Protein AF-A0A662S154-F1 (afdb_monomer_lite)

pLDDT: mean 76.68, std 19.89, range [35.81, 96.12]

Structure (mmCIF, N/CA/C/O backbone):
data_AF-A0A662S154-F1
#
_entry.id   AF-A0A662S154-F1
#
loop_
_atom_site.group_PDB
_atom_site.id
_atom_site.type_symbol
_atom_site.label_atom_id
_atom_site.label_alt_id
_atom_site.label_comp_id
_atom_site.label_asym_id
_atom_site.label_entity_id
_atom_site.label_seq_id
_atom_site.pdbx_PDB_ins_code
_atom_site.Cartn_x
_atom_site.Cartn_y
_atom_site.Cartn_z
_atom_site.occupancy
_atom_site.B_iso_or_equiv
_atom_site.auth_seq_id
_atom_site.auth_comp_id
_atom_site.auth_asym_id
_atom_site.auth_atom_id
_atom_site.pdbx_PDB_model_num
ATOM 1 N N . MET A 1 1 ? -16.693 -1.109 13.935 1.00 60.47 1 MET A N 1
ATOM 2 C CA . MET A 1 1 ? -16.221 -1.408 12.561 1.00 60.47 1 MET A CA 1
ATOM 3 C C . MET A 1 1 ? -14.965 -0.599 12.287 1.00 60.47 1 MET A C 1
ATOM 5 O O . MET A 1 1 ? -15.021 0.620 12.394 1.00 60.47 1 MET A O 1
ATOM 9 N N . SER A 1 2 ? -13.841 -1.251 11.997 1.00 81.88 2 SER A N 1
ATOM 10 C CA . SER A 1 2 ? -12.517 -0.622 11.895 1.00 81.88 2 SER A CA 1
ATOM 11 C C . SER A 1 2 ? -12.153 -0.290 10.442 1.00 81.88 2 SER A C 1
ATOM 13 O O . SER A 1 2 ? -12.183 -1.156 9.568 1.00 81.88 2 SER A O 1
ATOM 15 N N . LEU A 1 3 ? -11.823 0.980 10.191 1.00 91.94 3 LEU A N 1
ATOM 16 C CA . LEU A 1 3 ? -11.189 1.448 8.956 1.00 91.94 3 L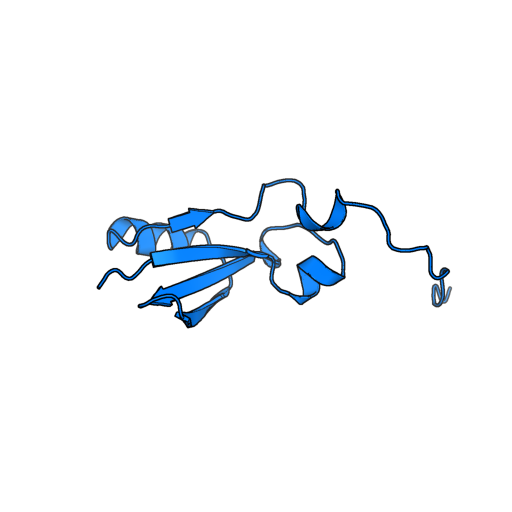EU A CA 1
ATOM 17 C C . LEU A 1 3 ? -9.686 1.175 9.051 1.00 91.94 3 LEU A C 1
ATOM 19 O O . LEU A 1 3 ? -9.077 1.521 10.061 1.00 91.94 3 LEU A O 1
ATOM 23 N N . TYR A 1 4 ? -9.089 0.610 8.007 1.00 95.12 4 TYR A N 1
ATOM 24 C CA . TYR A 1 4 ? -7.638 0.447 7.909 1.00 95.12 4 TYR A CA 1
ATOM 25 C C . TYR A 1 4 ? -7.154 0.699 6.482 1.00 95.12 4 TYR A C 1
ATOM 27 O O . TYR A 1 4 ? -7.938 0.674 5.531 1.00 95.12 4 TYR A O 1
ATOM 35 N N . ALA A 1 5 ? -5.865 0.978 6.335 1.00 94.62 5 ALA A N 1
ATOM 36 C CA . ALA A 1 5 ? -5.220 1.220 5.056 1.00 94.62 5 ALA A CA 1
ATOM 37 C C . ALA A 1 5 ? -4.289 0.057 4.695 1.00 94.62 5 ALA A C 1
ATOM 39 O O . ALA A 1 5 ? -3.565 -0.460 5.543 1.00 94.62 5 ALA A O 1
ATOM 40 N N . VAL A 1 6 ? -4.279 -0.336 3.426 1.00 93.00 6 VAL A N 1
ATOM 41 C CA . VAL A 1 6 ? -3.342 -1.315 2.872 1.00 93.00 6 VAL A CA 1
ATOM 42 C C . VAL A 1 6 ? -2.487 -0.627 1.822 1.00 93.00 6 VAL A C 1
ATOM 44 O O . VAL A 1 6 ? -3.022 -0.031 0.890 1.00 93.00 6 VAL A O 1
ATOM 47 N N . VAL A 1 7 ? -1.169 -0.711 1.960 1.00 92.38 7 VAL A N 1
ATOM 48 C CA . VAL A 1 7 ? -0.221 -0.229 0.952 1.00 92.38 7 VAL A CA 1
ATOM 49 C C . VAL A 1 7 ? 0.246 -1.413 0.119 1.00 92.38 7 VAL A C 1
ATOM 51 O O . VAL A 1 7 ? 0.889 -2.328 0.640 1.00 92.38 7 VAL A O 1
ATOM 54 N N . ASP A 1 8 ? -0.088 -1.407 -1.166 1.00 89.69 8 ASP A N 1
ATOM 55 C CA . ASP A 1 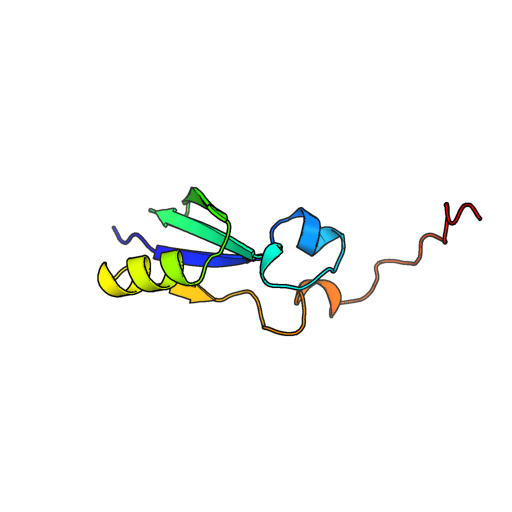8 ? 0.269 -2.473 -2.107 1.00 89.69 8 ASP A CA 1
ATOM 56 C C . ASP A 1 8 ? 0.561 -1.888 -3.497 1.00 89.69 8 ASP A C 1
ATOM 58 O O . ASP A 1 8 ? 0.227 -0.734 -3.786 1.00 89.69 8 ASP A O 1
ATOM 62 N N . TYR A 1 9 ? 1.194 -2.671 -4.365 1.00 86.62 9 TYR A N 1
ATOM 63 C CA . TYR A 1 9 ? 1.377 -2.303 -5.765 1.00 86.62 9 TYR A CA 1
ATOM 64 C C . TYR A 1 9 ? 0.031 -2.226 -6.486 1.00 86.62 9 TYR A C 1
ATOM 66 O O . TYR A 1 9 ? -0.884 -3.005 -6.220 1.00 86.62 9 TYR A O 1
ATOM 74 N N . ASN A 1 10 ? -0.088 -1.294 -7.431 1.00 85.25 10 ASN A N 1
ATOM 75 C CA . ASN A 1 10 ? -1.238 -1.261 -8.325 1.00 85.25 10 ASN A CA 1
ATOM 76 C C . ASN A 1 10 ? -1.285 -2.515 -9.222 1.00 85.25 10 ASN A C 1
ATOM 78 O O . ASN A 1 10 ? -0.255 -3.123 -9.518 1.00 85.25 10 ASN A O 1
ATOM 82 N N . ASP A 1 11 ? -2.475 -2.867 -9.711 1.00 81.56 11 ASP A N 1
ATOM 83 C CA . ASP A 1 11 ? -2.685 -4.087 -10.504 1.00 81.56 11 ASP A CA 1
ATOM 84 C C . ASP A 1 11 ? -1.838 -4.138 -11.781 1.00 81.56 11 ASP A C 1
ATOM 86 O O . ASP A 1 11 ? -1.405 -5.207 -12.210 1.00 81.56 11 ASP A O 1
ATOM 90 N N . LYS A 1 12 ? -1.567 -2.984 -12.401 1.00 79.62 12 LYS A N 1
ATOM 91 C CA . LYS A 1 12 ? -0.724 -2.907 -13.599 1.00 79.62 12 LYS A CA 1
ATOM 92 C C . LYS A 1 12 ? 0.734 -3.230 -13.267 1.00 79.62 12 LYS A C 1
ATOM 94 O O . LYS A 1 12 ? 1.368 -3.972 -14.007 1.00 79.62 12 LYS A O 1
ATOM 99 N N . ALA A 1 13 ? 1.247 -2.711 -12.158 1.00 76.44 13 ALA A N 1
ATOM 100 C CA . ALA A 1 13 ? 2.599 -2.957 -11.680 1.00 76.44 13 ALA A CA 1
ATOM 101 C C . ALA A 1 13 ? 2.797 -4.421 -11.280 1.00 76.44 13 ALA A C 1
ATOM 103 O O . ALA A 1 13 ? 3.811 -5.019 -11.633 1.00 76.44 13 ALA A O 1
ATOM 104 N N . LYS A 1 14 ? 1.780 -5.021 -10.652 1.00 75.81 14 LYS A N 1
ATOM 105 C CA . LYS A 1 14 ? 1.716 -6.462 -10.387 1.00 75.81 14 LYS A CA 1
ATOM 106 C C . LYS A 1 14 ? 1.798 -7.290 -11.670 1.00 75.81 14 LYS A C 1
ATOM 108 O O . LYS A 1 14 ? 2.647 -8.167 -11.775 1.00 75.81 14 LYS A O 1
ATOM 113 N N . ARG A 1 15 ? 0.987 -6.958 -12.683 1.00 72.38 15 ARG A N 1
ATOM 114 C CA . ARG A 1 15 ? 0.996 -7.639 -13.995 1.00 72.38 15 ARG A CA 1
ATOM 115 C C . ARG A 1 15 ? 2.321 -7.507 -14.739 1.00 72.38 15 ARG A C 1
ATOM 117 O O . ARG A 1 15 ? 2.755 -8.459 -15.373 1.00 72.38 15 ARG A O 1
ATOM 124 N N . LEU A 1 16 ? 2.920 -6.320 -14.703 1.00 74.62 16 LEU A N 1
ATOM 125 C CA . LEU A 1 16 ? 4.167 -6.020 -15.406 1.00 74.62 16 LEU A CA 1
ATOM 126 C C . LEU A 1 16 ? 5.412 -6.398 -14.600 1.00 74.62 16 LEU A C 1
ATOM 128 O O . LEU A 1 16 ? 6.519 -6.210 -15.092 1.00 74.62 16 LEU A O 1
ATOM 132 N N . CYS A 1 17 ? 5.248 -6.914 -13.381 1.00 73.81 17 CYS A N 1
ATOM 133 C CA . CYS A 1 17 ? 6.357 -7.237 -12.493 1.00 73.81 17 CYS A CA 1
ATOM 134 C C . CYS A 1 17 ? 7.311 -6.059 -12.234 1.00 73.81 17 CYS A C 1
ATOM 136 O O . CYS A 1 17 ? 8.516 -6.248 -12.082 1.00 73.81 17 CYS A O 1
ATOM 138 N N . VAL A 1 18 ? 6.776 -4.838 -12.154 1.00 69.06 18 VAL A N 1
ATOM 139 C CA . VAL A 1 18 ? 7.569 -3.624 -11.911 1.00 69.06 18 VAL A CA 1
ATOM 140 C C . VAL A 1 18 ? 7.375 -3.114 -10.484 1.00 69.06 18 VAL A C 1
ATOM 142 O O . VAL A 1 18 ? 6.253 -2.941 -10.011 1.00 69.06 18 VAL A O 1
ATOM 145 N N . GLY A 1 19 ? 8.490 -2.886 -9.785 1.00 70.19 19 GLY A N 1
ATOM 146 C CA . GLY A 1 19 ? 8.526 -2.303 -8.441 1.00 70.19 19 GLY A CA 1
ATOM 147 C C . GLY A 1 19 ? 8.582 -0.770 -8.450 1.00 70.19 19 GLY A C 1
ATOM 148 O O . GLY A 1 19 ? 8.442 -0.133 -9.490 1.00 70.19 19 GLY A O 1
ATOM 149 N N . GLY A 1 20 ? 8.800 -0.171 -7.279 1.00 74.31 20 GLY A N 1
ATOM 150 C CA . GLY A 1 20 ? 8.978 1.278 -7.108 1.00 74.31 20 GLY A CA 1
ATOM 151 C C . GLY A 1 20 ? 7.811 1.991 -6.422 1.00 74.31 20 GLY A C 1
ATOM 152 O O . GLY A 1 20 ? 6.653 1.588 -6.533 1.00 74.31 20 GLY A O 1
ATOM 153 N N . GLU A 1 21 ? 8.120 3.071 -5.702 1.00 79.31 21 GLU A N 1
ATOM 154 C CA . GLU A 1 21 ? 7.146 3.809 -4.883 1.00 79.31 21 GLU A CA 1
ATOM 155 C C . GLU A 1 21 ? 6.005 4.426 -5.701 1.00 79.31 21 GLU A C 1
ATOM 157 O O . GLU A 1 21 ? 4.859 4.434 -5.261 1.00 79.31 21 GLU A O 1
ATOM 162 N N . TYR A 1 22 ? 6.287 4.872 -6.928 1.00 82.38 22 TYR A N 1
ATOM 163 C CA . TYR A 1 22 ? 5.288 5.426 -7.851 1.00 82.38 22 TYR A CA 1
ATOM 164 C C . TYR A 1 22 ? 4.226 4.399 -8.277 1.00 82.38 22 TYR A C 1
ATOM 166 O O . TYR A 1 22 ? 3.131 4.765 -8.709 1.00 82.38 22 TYR A O 1
ATOM 174 N N . ASN A 1 23 ? 4.529 3.107 -8.132 1.00 84.75 23 ASN A N 1
ATOM 175 C CA . ASN A 1 23 ? 3.600 2.022 -8.411 1.00 84.75 23 ASN A CA 1
ATOM 176 C C . ASN A 1 23 ? 2.733 1.648 -7.203 1.00 84.75 23 ASN A C 1
ATOM 178 O O . ASN A 1 23 ? 1.779 0.881 -7.368 1.00 84.75 23 ASN A O 1
ATOM 182 N N . LEU A 1 24 ? 3.019 2.190 -6.018 1.00 89.12 24 LEU A N 1
ATOM 183 C CA . LEU A 1 24 ? 2.271 1.907 -4.802 1.00 89.12 24 LEU A CA 1
ATOM 184 C C . LEU A 1 24 ? 0.955 2.685 -4.741 1.00 89.12 24 LEU A C 1
ATOM 186 O O . LEU A 1 24 ? 0.822 3.836 -5.175 1.00 89.12 24 LEU A O 1
ATOM 190 N N . ARG A 1 25 ? -0.041 2.039 -4.147 1.00 93.25 25 ARG A N 1
ATOM 191 C CA . ARG A 1 25 ? -1.358 2.594 -3.857 1.00 93.25 25 ARG A CA 1
ATOM 192 C C . ARG A 1 25 ? -1.707 2.348 -2.401 1.00 93.25 25 ARG A C 1
ATOM 194 O O . ARG A 1 25 ? -1.279 1.367 -1.800 1.00 93.25 25 ARG A O 1
ATOM 201 N N . ILE A 1 26 ? -2.501 3.257 -1.855 1.00 95.00 26 ILE A N 1
ATOM 202 C CA . ILE A 1 26 ? -3.089 3.158 -0.524 1.00 95.00 26 ILE A CA 1
ATOM 203 C C . ILE A 1 26 ? -4.556 2.785 -0.717 1.00 95.00 26 ILE A C 1
ATOM 205 O O . ILE A 1 26 ? -5.329 3.587 -1.237 1.00 95.00 26 ILE A O 1
ATOM 209 N N . PHE A 1 27 ? -4.942 1.585 -0.306 1.00 94.56 27 PHE A N 1
ATOM 210 C CA . PHE A 1 27 ? -6.314 1.092 -0.345 1.00 94.56 27 PHE A CA 1
ATOM 211 C C . PHE A 1 27 ? -6.953 1.240 1.032 1.00 94.56 27 PHE A C 1
ATOM 213 O O . PHE A 1 27 ? -6.462 0.689 2.013 1.00 94.56 27 PHE A O 1
ATOM 220 N N . TYR A 1 28 ? -8.058 1.969 1.113 1.00 94.81 28 TYR A N 1
ATOM 221 C CA . TYR A 1 28 ? -8.826 2.148 2.339 1.00 94.81 28 TYR A CA 1
ATOM 222 C C . TYR A 1 28 ? -9.867 1.041 2.427 1.00 94.81 28 TYR A C 1
ATOM 224 O O . TYR A 1 28 ? -10.738 0.951 1.559 1.00 94.81 28 TYR A O 1
ATOM 232 N N . ILE A 1 29 ? -9.788 0.213 3.465 1.00 93.81 29 ILE A N 1
ATOM 233 C CA . ILE A 1 29 ? -10.670 -0.933 3.661 1.00 93.81 29 ILE A CA 1
ATOM 234 C C . ILE A 1 29 ? -11.596 -0.676 4.842 1.00 93.81 29 ILE A C 1
ATOM 236 O O . ILE A 1 29 ? -11.158 -0.362 5.951 1.00 93.81 29 ILE A O 1
ATOM 240 N N . ARG A 1 30 ? -12.895 -0.844 4.601 1.00 92.75 30 ARG A N 1
ATOM 241 C CA . ARG A 1 30 ? -13.941 -0.807 5.621 1.00 92.75 30 ARG A CA 1
ATOM 242 C C . ARG A 1 30 ? -14.826 -2.027 5.421 1.00 92.75 30 ARG A C 1
ATOM 244 O O . ARG A 1 30 ? -15.305 -2.267 4.320 1.00 92.75 30 ARG A O 1
ATOM 251 N N . ASN A 1 31 ? -15.033 -2.806 6.480 1.00 91.56 31 ASN A N 1
ATOM 252 C CA . ASN A 1 31 ? -15.865 -4.018 6.446 1.00 91.56 31 ASN A CA 1
ATOM 253 C C . ASN A 1 31 ? -15.413 -5.045 5.388 1.00 91.56 31 ASN A C 1
ATOM 255 O O . ASN A 1 31 ? -16.236 -5.677 4.739 1.00 91.56 31 ASN A O 1
ATOM 259 N N . GLY A 1 32 ? -14.099 -5.175 5.182 1.00 88.56 32 GLY A N 1
ATOM 260 C CA . GLY A 1 32 ? -13.525 -6.101 4.198 1.00 88.56 32 GLY A CA 1
ATOM 261 C C . GLY A 1 32 ? -13.593 -5.629 2.742 1.00 88.56 32 GLY A C 1
ATOM 262 O O . GLY A 1 32 ? -12.990 -6.268 1.887 1.00 88.56 32 GLY A O 1
ATOM 263 N N . ALA A 1 33 ? -14.249 -4.501 2.455 1.00 90.88 33 ALA A N 1
ATOM 264 C CA . ALA A 1 33 ? -14.337 -3.929 1.116 1.00 90.88 33 ALA A CA 1
ATOM 265 C C . ALA A 1 33 ? -13.438 -2.695 0.967 1.00 90.88 33 ALA A C 1
ATOM 267 O O . ALA A 1 33 ? -13.319 -1.875 1.883 1.00 90.88 33 ALA A O 1
ATOM 268 N N . VAL A 1 34 ? -12.825 -2.545 -0.208 1.00 92.06 34 VAL A N 1
ATOM 269 C CA . VAL A 1 34 ? -12.106 -1.320 -0.574 1.00 92.06 34 VAL A CA 1
ATOM 270 C C . VAL A 1 34 ? -13.134 -0.225 -0.841 1.00 92.06 34 VAL A C 1
ATOM 272 O O . VAL A 1 34 ? -13.959 -0.355 -1.740 1.00 92.06 34 VAL A O 1
ATOM 275 N N . ILE A 1 35 ? -13.076 0.861 -0.074 1.00 95.81 35 ILE A N 1
ATOM 276 C CA . ILE A 1 35 ? -13.969 2.019 -0.243 1.00 95.81 35 ILE A CA 1
ATOM 277 C C . ILE A 1 35 ? -13.316 3.153 -1.034 1.00 95.81 35 ILE A C 1
ATOM 279 O O . ILE A 1 35 ? -14.005 4.000 -1.594 1.00 95.81 35 ILE A O 1
ATOM 283 N N . LYS A 1 36 ? -11.979 3.202 -1.049 1.00 94.12 36 LYS A N 1
ATOM 284 C CA . LYS A 1 36 ? -11.203 4.232 -1.742 1.00 94.12 36 LYS A CA 1
ATOM 285 C C . LYS A 1 36 ? -9.795 3.724 -2.032 1.00 94.12 36 LYS A C 1
ATOM 287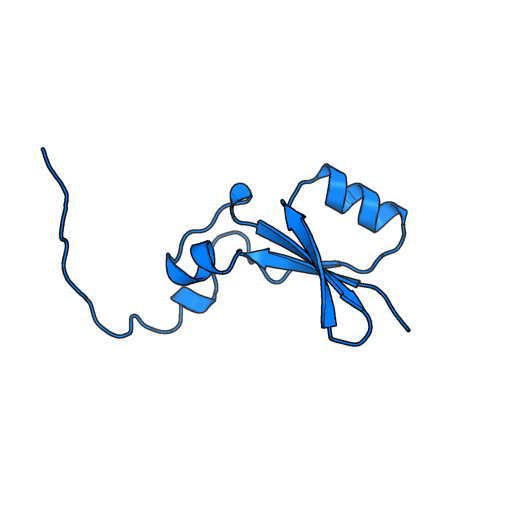 O O . LYS A 1 36 ? -9.251 2.933 -1.264 1.00 94.12 36 LYS A O 1
ATOM 292 N N . SER A 1 37 ? -9.183 4.240 -3.092 1.00 93.38 37 SER A N 1
ATOM 293 C CA . SER A 1 37 ? -7.753 4.091 -3.355 1.00 93.38 37 SER A CA 1
ATOM 294 C C . SER A 1 37 ? -7.095 5.439 -3.627 1.00 93.38 37 SER A C 1
ATOM 296 O O . SER A 1 37 ? -7.672 6.280 -4.313 1.00 93.38 37 SER A O 1
ATOM 298 N N . ASP A 1 38 ? -5.868 5.615 -3.157 1.00 94.50 38 ASP A N 1
ATOM 299 C CA . ASP A 1 38 ? -5.054 6.808 -3.365 1.00 94.50 38 ASP A CA 1
ATOM 300 C C . ASP A 1 38 ? -3.661 6.443 -3.898 1.00 94.50 38 ASP A C 1
ATOM 302 O O . ASP A 1 38 ? -3.167 5.338 -3.679 1.00 94.50 38 ASP A O 1
ATOM 306 N N . ILE A 1 39 ? -3.009 7.376 -4.600 1.00 92.50 39 ILE A N 1
ATOM 307 C CA . ILE A 1 39 ? -1.570 7.265 -4.901 1.00 92.50 39 ILE A CA 1
ATOM 308 C C . ILE A 1 39 ? -0.802 7.296 -3.580 1.00 92.50 39 ILE A C 1
ATOM 310 O O . ILE A 1 39 ? -1.108 8.134 -2.721 1.00 92.50 39 ILE A O 1
ATOM 314 N N . TYR A 1 40 ? 0.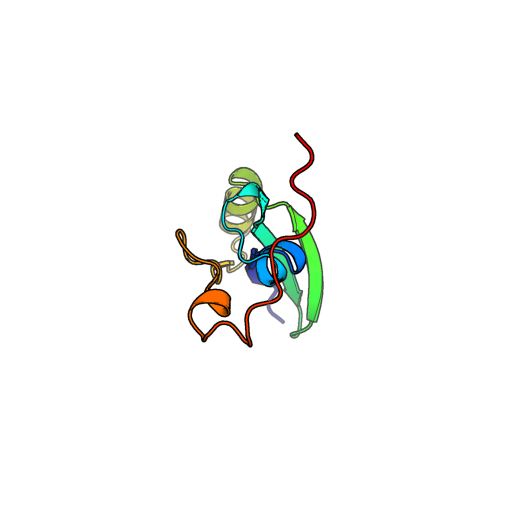163 6.390 -3.428 1.00 92.56 4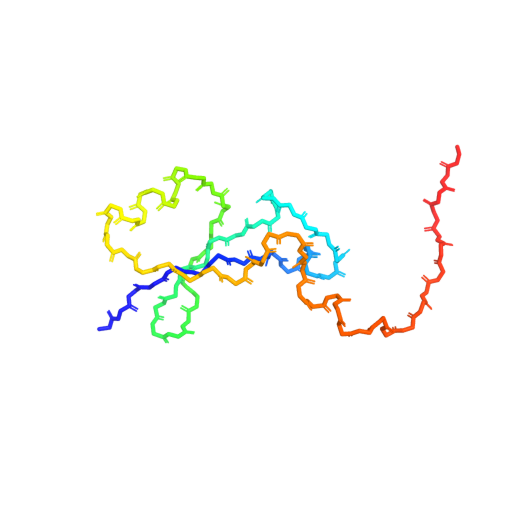0 TYR A N 1
ATOM 315 C CA . TYR A 1 40 ? 1.075 6.396 -2.293 1.00 92.56 40 TYR A CA 1
ATOM 316 C C . TYR A 1 40 ? 1.867 7.703 -2.234 1.00 92.56 40 TYR A C 1
ATOM 318 O O . TYR A 1 40 ? 2.416 8.169 -3.227 1.00 92.56 40 TYR A O 1
ATOM 326 N N . SER A 1 41 ? 1.937 8.288 -1.044 1.00 93.06 41 SER A N 1
ATOM 327 C CA . SER A 1 41 ? 2.902 9.332 -0.736 1.00 93.06 41 SER A CA 1
ATOM 328 C C . SER A 1 41 ? 3.233 9.288 0.746 1.00 93.06 41 SER A C 1
ATOM 330 O O . SER A 1 41 ? 2.372 8.982 1.578 1.00 93.06 41 SER A O 1
ATOM 332 N N . ILE A 1 42 ? 4.469 9.644 1.087 1.00 92.00 42 ILE A N 1
ATOM 333 C CA . ILE A 1 42 ? 4.932 9.701 2.479 1.00 92.00 42 ILE A CA 1
ATOM 334 C C . ILE A 1 42 ? 4.019 10.616 3.311 1.00 92.00 42 ILE A C 1
ATOM 336 O O . ILE A 1 42 ? 3.632 10.259 4.422 1.00 92.00 42 ILE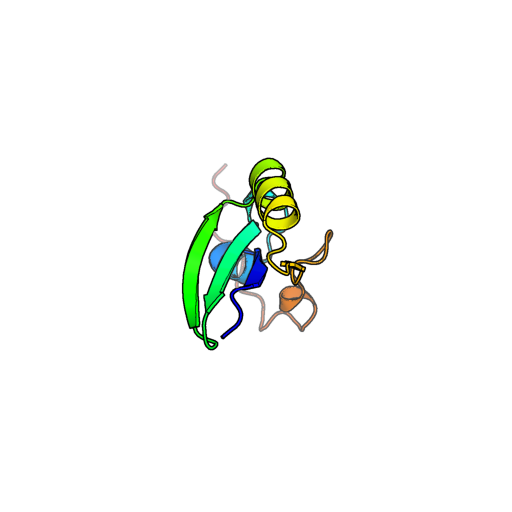 A O 1
ATOM 340 N N . SER A 1 43 ? 3.592 11.755 2.756 1.00 93.75 43 SER A N 1
ATOM 341 C CA . SER A 1 43 ? 2.672 12.685 3.425 1.00 93.75 43 SER A CA 1
ATOM 342 C C . SER A 1 43 ? 1.321 12.046 3.764 1.00 93.75 43 SER A C 1
ATOM 344 O O . SER A 1 43 ? 0.788 12.282 4.848 1.00 93.75 43 SER A O 1
ATOM 346 N N . LYS A 1 44 ? 0.770 11.193 2.887 1.00 93.81 44 LYS A N 1
ATOM 347 C CA . LYS A 1 44 ? -0.479 10.467 3.176 1.00 93.81 44 LYS A CA 1
ATOM 348 C C . LYS A 1 44 ? -0.287 9.421 4.267 1.00 93.81 44 LYS A C 1
ATOM 350 O O . LYS A 1 44 ? -1.149 9.303 5.131 1.00 93.81 44 LYS A O 1
ATOM 355 N N . ILE A 1 45 ? 0.836 8.704 4.264 1.00 94.31 45 ILE A N 1
ATOM 356 C CA . ILE A 1 45 ? 1.165 7.745 5.329 1.00 94.31 45 ILE A CA 1
ATOM 357 C C . ILE A 1 45 ? 1.276 8.453 6.682 1.00 94.31 45 ILE A C 1
ATOM 359 O O . ILE A 1 45 ? 0.653 8.008 7.642 1.00 94.31 45 ILE A O 1
ATOM 363 N N . LYS A 1 46 ? 1.982 9.590 6.750 1.00 95.56 46 LYS A N 1
ATOM 364 C CA . LYS A 1 46 ? 2.068 10.403 7.976 1.00 95.56 46 LYS A CA 1
ATOM 365 C C . LYS A 1 46 ? 0.683 10.814 8.480 1.00 95.56 46 LYS A C 1
ATOM 367 O O . LYS A 1 46 ? 0.362 10.567 9.637 1.00 95.56 46 LYS A O 1
ATOM 372 N N . SER A 1 47 ? -0.176 11.314 7.590 1.00 95.00 47 SER A N 1
ATOM 373 C CA . SER A 1 47 ? -1.547 11.695 7.952 1.00 95.00 47 SER A CA 1
ATOM 374 C C . SER A 1 47 ? -2.392 10.514 8.457 1.00 95.00 47 SER A C 1
ATOM 376 O O . SER A 1 47 ? -3.209 10.672 9.364 1.00 95.00 47 SER A O 1
ATOM 378 N N . LEU A 1 48 ? -2.206 9.311 7.903 1.00 94.56 48 LEU A N 1
ATOM 379 C CA . LEU A 1 48 ? -2.879 8.099 8.385 1.00 94.56 48 LEU A CA 1
ATOM 380 C C . LEU A 1 48 ? -2.424 7.709 9.798 1.00 94.56 48 LEU A C 1
ATOM 382 O O . LEU A 1 48 ? -3.268 7.367 10.628 1.00 94.56 48 LEU A O 1
ATOM 386 N N . ILE A 1 49 ? -1.120 7.804 10.070 1.00 93.94 49 ILE A N 1
ATOM 387 C CA . ILE A 1 49 ? -0.531 7.532 11.390 1.00 93.94 49 ILE A CA 1
ATOM 388 C C . ILE A 1 49 ? -1.066 8.528 12.427 1.00 93.94 49 ILE A C 1
ATOM 390 O O . ILE A 1 49 ? -1.536 8.111 13.484 1.00 93.94 49 ILE A O 1
ATOM 394 N N . GLU A 1 50 ? -1.077 9.825 12.108 1.00 96.12 50 GLU A N 1
ATOM 395 C CA . GLU A 1 50 ? -1.623 10.884 12.976 1.00 96.12 50 GLU A CA 1
ATOM 396 C C . GLU A 1 50 ? -3.097 10.641 13.329 1.00 96.12 50 GLU A C 1
ATOM 398 O O . GLU A 1 50 ? -3.519 10.827 14.470 1.00 96.12 50 GLU A O 1
ATOM 403 N N . ARG A 1 51 ? -3.882 10.155 12.361 1.00 93.44 51 ARG A N 1
ATOM 404 C CA . ARG A 1 51 ? -5.301 9.807 12.540 1.00 93.44 51 ARG A CA 1
ATOM 405 C C . ARG A 1 51 ? -5.523 8.466 13.243 1.00 93.44 51 ARG A C 1
ATOM 407 O O . ARG A 1 51 ? -6.673 8.048 13.374 1.00 93.44 51 ARG A O 1
ATOM 414 N N . LYS A 1 52 ? -4.457 7.782 13.675 1.00 93.94 52 LYS A N 1
ATOM 415 C CA . LYS A 1 52 ? -4.495 6.446 14.294 1.00 93.94 52 LYS A CA 1
ATOM 416 C C . LYS A 1 52 ? -5.201 5.399 13.419 1.00 93.94 52 LYS A C 1
ATOM 418 O O . LYS A 1 52 ? -5.827 4.474 13.935 1.00 93.94 52 LYS A O 1
ATOM 423 N N . ILE A 1 53 ? -5.113 5.538 12.093 1.00 92.75 53 ILE A N 1
ATOM 424 C CA . ILE A 1 53 ? -5.637 4.543 11.152 1.00 92.75 53 ILE A CA 1
ATOM 425 C C . ILE A 1 53 ? -4.571 3.452 10.983 1.00 92.75 53 ILE A C 1
ATOM 427 O O . ILE A 1 53 ? -3.453 3.773 10.577 1.00 92.75 53 ILE A O 1
ATOM 431 N N . PRO A 1 54 ? -4.880 2.171 11.254 1.00 93.81 54 PRO A N 1
ATOM 432 C CA . PRO A 1 54 ? -3.930 1.079 11.065 1.00 93.81 54 PRO A CA 1
ATOM 433 C C . PRO A 1 54 ? -3.481 0.972 9.607 1.00 93.81 54 PRO A C 1
ATOM 435 O O . PRO A 1 54 ? -4.309 1.055 8.696 1.00 93.81 54 PRO A O 1
ATOM 438 N N . ILE A 1 55 ? -2.184 0.749 9.387 1.00 93.75 55 ILE A N 1
ATOM 439 C CA . ILE A 1 55 ? -1.592 0.617 8.052 1.00 93.75 55 ILE A CA 1
ATOM 440 C C . ILE A 1 55 ? -0.937 -0.755 7.926 1.00 93.75 55 ILE A C 1
ATOM 442 O O . ILE A 1 55 ? -0.111 -1.135 8.752 1.00 93.75 55 ILE A O 1
ATOM 446 N N . ILE A 1 56 ? -1.289 -1.486 6.872 1.00 91.62 56 ILE A N 1
ATOM 447 C CA . ILE A 1 56 ? -0.712 -2.786 6.530 1.00 91.62 56 ILE A CA 1
ATOM 448 C C . ILE A 1 56 ? 0.093 -2.621 5.243 1.00 91.62 56 ILE A C 1
ATOM 450 O O . ILE A 1 56 ? -0.470 -2.347 4.184 1.00 91.62 56 ILE A O 1
ATOM 454 N N . PHE A 1 57 ? 1.406 -2.815 5.313 1.00 88.25 57 PHE A N 1
ATOM 455 C CA . PHE A 1 57 ? 2.270 -2.811 4.135 1.00 88.25 57 PHE A CA 1
ATOM 456 C C . PHE A 1 57 ? 2.356 -4.226 3.556 1.00 88.25 57 PHE A C 1
ATOM 458 O O . PHE A 1 57 ? 2.877 -5.136 4.198 1.00 88.25 57 PHE A O 1
ATOM 465 N N . ARG A 1 58 ? 1.815 -4.421 2.350 1.00 83.75 58 ARG A N 1
ATOM 466 C CA . ARG A 1 58 ? 1.942 -5.674 1.583 1.00 83.75 58 ARG A CA 1
ATOM 467 C C . ARG A 1 58 ? 3.060 -5.611 0.556 1.00 83.75 58 ARG A C 1
ATOM 469 O O . ARG A 1 58 ? 3.686 -6.632 0.277 1.00 83.75 58 ARG A O 1
ATOM 476 N N . ALA A 1 59 ? 3.318 -4.423 0.019 1.00 75.75 59 ALA A N 1
ATOM 477 C CA . ALA A 1 59 ? 4.472 -4.209 -0.830 1.00 75.75 59 ALA A CA 1
ATOM 478 C C . ALA A 1 59 ? 5.752 -4.419 -0.013 1.00 75.75 59 ALA A C 1
ATOM 480 O O . ALA A 1 59 ? 6.010 -3.694 0.948 1.00 75.75 59 ALA A O 1
ATOM 481 N N . LYS A 1 60 ? 6.559 -5.408 -0.398 1.00 66.62 60 LYS A N 1
ATOM 482 C CA . LYS A 1 60 ? 7.941 -5.502 0.064 1.00 66.62 60 LYS A CA 1
ATOM 483 C C . LYS A 1 60 ? 8.761 -4.548 -0.794 1.00 66.62 60 LYS A C 1
ATOM 485 O O . LYS A 1 60 ? 8.726 -4.661 -2.019 1.00 66.62 60 LYS A O 1
ATOM 490 N N . HIS A 1 61 ? 9.455 -3.601 -0.157 1.00 53.59 61 HIS A N 1
ATOM 491 C CA . HIS A 1 61 ? 10.563 -2.908 -0.811 1.00 53.59 61 HIS A CA 1
ATOM 492 C C . HIS A 1 61 ? 11.460 -3.993 -1.432 1.00 53.59 61 HIS A C 1
ATOM 494 O O . HIS A 1 61 ? 11.768 -4.976 -0.767 1.00 53.59 61 HIS A O 1
ATOM 500 N N . ASP A 1 62 ? 11.738 -3.858 -2.727 1.00 52.75 62 ASP A N 1
ATOM 501 C CA . ASP A 1 62 ? 12.569 -4.731 -3.574 1.00 52.75 62 ASP A CA 1
ATOM 502 C C . ASP A 1 62 ? 11.924 -5.882 -4.355 1.00 52.75 62 ASP A C 1
ATOM 504 O O . ASP A 1 62 ? 12.611 -6.447 -5.202 1.00 52.75 62 ASP A O 1
ATOM 508 N N . MET A 1 63 ? 10.626 -6.200 -4.227 1.00 51.91 63 MET A N 1
ATOM 509 C CA . MET A 1 63 ? 9.989 -7.073 -5.234 1.00 51.91 63 MET A CA 1
ATOM 510 C C . MET A 1 63 ? 8.456 -7.098 -5.159 1.00 51.91 63 MET A C 1
ATOM 512 O O . MET A 1 63 ? 7.897 -7.337 -4.082 1.00 51.91 63 MET A O 1
ATOM 516 N N . PRO A 1 64 ? 7.738 -6.996 -6.297 1.00 55.28 64 PRO A N 1
ATOM 517 C CA . PRO A 1 64 ? 6.378 -7.505 -6.359 1.00 55.28 64 PRO A CA 1
ATOM 518 C C . PRO A 1 64 ? 6.431 -9.029 -6.152 1.00 55.28 64 PRO A C 1
ATOM 520 O O . PRO A 1 64 ? 6.851 -9.783 -7.025 1.00 55.28 64 PRO A O 1
ATOM 523 N N . ILE A 1 65 ? 6.022 -9.481 -4.959 1.00 53.09 65 ILE A N 1
ATOM 524 C CA . ILE A 1 65 ? 6.021 -10.885 -4.485 1.00 53.09 65 ILE A CA 1
ATOM 525 C C . ILE A 1 65 ? 5.362 -11.856 -5.478 1.00 53.09 65 ILE A C 1
ATOM 527 O O . ILE A 1 65 ? 5.675 -13.046 -5.493 1.00 53.09 65 ILE A O 1
ATOM 531 N N . GLU A 1 66 ? 4.472 -11.354 -6.330 1.00 52.88 66 GLU A N 1
ATOM 532 C CA . GLU A 1 66 ? 3.774 -12.132 -7.354 1.00 52.88 66 GLU A CA 1
ATOM 533 C C . GLU A 1 66 ? 4.710 -12.625 -8.477 1.00 52.88 66 GLU A C 1
ATOM 535 O O . GLU A 1 66 ? 4.377 -13.588 -9.162 1.00 52.88 66 GLU A O 1
ATOM 540 N N . CYS A 1 67 ? 5.918 -12.065 -8.601 1.00 53.00 67 CYS A N 1
ATOM 541 C CA . CYS A 1 67 ? 6.900 -12.438 -9.626 1.00 53.00 67 CYS A CA 1
ATOM 542 C C . CYS A 1 67 ? 7.915 -13.496 -9.157 1.00 53.00 67 CYS A C 1
ATOM 544 O O . CYS A 1 67 ? 8.658 -14.038 -9.970 1.00 53.00 67 CYS A O 1
ATOM 546 N N . LEU A 1 68 ? 7.924 -13.846 -7.863 1.00 52.66 68 LEU A N 1
ATOM 547 C CA . LEU A 1 68 ? 8.769 -14.921 -7.317 1.00 52.66 68 LEU A CA 1
ATOM 548 C C . LEU A 1 68 ? 8.153 -16.320 -7.481 1.00 52.66 68 LEU A C 1
ATOM 550 O O . LEU A 1 68 ? 8.832 -17.322 -7.264 1.00 52.66 68 LEU A O 1
ATOM 554 N N . LYS A 1 69 ? 6.881 -16.419 -7.888 1.00 50.94 69 LYS A N 1
ATOM 555 C CA . LYS A 1 69 ? 6.213 -17.698 -8.167 1.00 50.94 69 LYS A CA 1
ATOM 556 C C . LYS A 1 69 ? 6.096 -17.928 -9.670 1.00 50.94 69 LYS A C 1
ATOM 558 O O . LYS A 1 69 ? 5.005 -17.889 -10.218 1.00 50.94 69 LYS A O 1
ATOM 563 N N . THR A 1 70 ? 7.252 -18.195 -10.280 1.00 43.94 70 THR A N 1
ATOM 564 C CA . THR A 1 70 ? 7.424 -18.856 -11.587 1.00 43.94 70 THR A CA 1
ATOM 565 C C . THR A 1 70 ? 6.844 -18.103 -12.801 1.00 43.94 70 THR A C 1
ATOM 567 O O . THR A 1 70 ? 5.636 -17.888 -12.883 1.00 43.94 70 THR A O 1
ATOM 570 N N . PRO A 1 71 ? 7.644 -17.765 -13.831 1.00 44.19 71 PRO A N 1
ATOM 571 C CA . PRO A 1 71 ? 7.074 -17.266 -15.077 1.00 44.19 71 PRO A CA 1
ATOM 572 C C . PRO A 1 71 ? 6.168 -18.354 -15.668 1.00 44.19 71 PRO A C 1
ATOM 574 O O . PRO A 1 71 ? 6.633 -19.446 -16.003 1.00 44.19 71 PRO A O 1
ATOM 577 N N . LYS A 1 72 ? 4.866 -18.081 -15.821 1.00 50.38 72 LYS A N 1
ATOM 578 C CA . LYS A 1 72 ? 3.984 -18.905 -16.662 1.00 50.38 72 LYS A CA 1
ATOM 579 C C . LYS A 1 72 ? 4.365 -18.676 -18.129 1.00 50.38 72 LYS A C 1
ATOM 581 O O . LYS A 1 72 ? 3.653 -17.981 -18.831 1.00 50.38 72 LYS A O 1
ATOM 586 N N . ARG A 1 73 ? 5.489 -19.277 -18.543 1.00 42.19 73 ARG A N 1
ATOM 587 C CA . ARG A 1 73 ? 6.048 -19.375 -19.905 1.00 42.19 73 ARG A CA 1
ATOM 588 C C . ARG A 1 73 ? 6.293 -18.037 -20.633 1.00 42.19 73 ARG A C 1
ATOM 590 O O . ARG A 1 73 ? 5.421 -17.195 -20.780 1.00 42.19 73 ARG A O 1
ATOM 597 N N . MET A 1 74 ? 7.522 -17.889 -21.128 1.00 46.53 74 MET A N 1
ATOM 598 C CA . MET A 1 74 ? 7.960 -16.825 -22.035 1.00 46.53 74 MET A CA 1
ATOM 599 C C . MET A 1 74 ? 6.984 -16.639 -23.206 1.00 46.53 74 MET A C 1
ATOM 601 O O . MET A 1 74 ? 6.679 -17.603 -23.906 1.00 46.53 74 MET A O 1
ATOM 605 N N . ILE A 1 75 ? 6.582 -15.396 -23.475 1.00 43.19 75 ILE A N 1
ATOM 606 C CA . ILE A 1 75 ? 6.192 -14.973 -24.822 1.00 43.19 75 ILE A CA 1
ATOM 607 C C . ILE A 1 75 ? 7.161 -13.862 -25.224 1.00 43.19 75 ILE A C 1
ATOM 609 O O . ILE A 1 75 ? 7.435 -12.942 -24.456 1.00 43.19 75 ILE A O 1
ATOM 613 N N . LEU A 1 76 ? 7.752 -14.077 -26.394 1.00 43.16 76 LEU A N 1
ATOM 614 C CA . LEU A 1 76 ? 8.938 -13.446 -26.952 1.00 43.16 76 LEU A CA 1
ATOM 615 C C . LEU A 1 76 ? 8.868 -11.918 -27.071 1.00 43.16 76 LEU A C 1
ATOM 617 O O . LEU A 1 76 ? 7.813 -11.331 -27.297 1.00 43.16 76 LEU A O 1
ATOM 621 N N . PHE A 1 77 ? 10.060 -11.320 -27.002 1.00 47.75 77 PHE A N 1
ATOM 622 C CA . PHE A 1 77 ? 10.399 -9.974 -27.454 1.00 47.75 77 PHE A CA 1
ATOM 623 C C . PHE A 1 77 ? 9.671 -9.598 -28.754 1.00 47.75 77 PHE A C 1
ATOM 625 O O . PHE A 1 77 ? 9.929 -10.173 -29.808 1.00 47.75 77 PHE A O 1
ATOM 632 N N . GLY A 1 78 ? 8.813 -8.583 -28.691 1.00 38.56 78 GLY A N 1
ATOM 633 C CA . GLY A 1 78 ? 8.244 -7.929 -29.863 1.00 38.56 78 GLY A CA 1
ATOM 634 C C . GLY A 1 78 ? 8.108 -6.435 -29.600 1.00 38.56 78 GLY A C 1
ATOM 635 O O . GLY A 1 78 ? 7.353 -6.050 -28.713 1.00 38.56 78 GLY A O 1
ATOM 636 N N . ASN A 1 79 ? 8.816 -5.626 -30.395 1.00 39.09 79 ASN A N 1
ATOM 637 C CA . ASN A 1 79 ? 8.831 -4.151 -30.437 1.00 39.09 79 ASN A CA 1
ATOM 638 C C . ASN A 1 79 ? 9.942 -3.418 -29.666 1.00 39.09 79 ASN A C 1
ATOM 640 O O . ASN A 1 79 ? 9.682 -2.431 -28.982 1.00 39.09 79 ASN A O 1
ATOM 644 N N . ILE A 1 80 ? 11.200 -3.803 -29.893 1.00 38.81 80 ILE A N 1
ATOM 645 C CA . ILE A 1 80 ? 12.271 -2.797 -29.976 1.00 38.81 80 ILE A CA 1
ATOM 646 C C . ILE A 1 80 ? 12.295 -2.327 -31.438 1.00 38.81 80 ILE A C 1
ATOM 648 O O . ILE A 1 80 ? 12.684 -3.094 -32.316 1.00 38.81 80 ILE A O 1
ATOM 652 N N . LYS A 1 81 ? 11.826 -1.103 -31.714 1.00 35.81 81 LYS A N 1
ATOM 653 C CA . LYS A 1 81 ? 12.144 -0.397 -32.966 1.00 35.81 81 LYS A CA 1
ATOM 654 C C . LYS A 1 81 ? 13.392 0.449 -32.704 1.00 35.81 81 LYS A C 1
ATOM 656 O O . LYS A 1 81 ? 13.384 1.224 -31.751 1.00 35.81 81 LYS A O 1
ATOM 661 N N . TRP A 1 82 ? 14.436 0.206 -33.498 1.00 37.94 82 TRP A N 1
ATOM 662 C CA . TRP A 1 82 ? 15.624 1.055 -33.620 1.00 37.94 82 TRP A CA 1
ATOM 663 C C . TRP A 1 82 ? 15.258 2.391 -34.268 1.00 37.94 82 TRP A C 1
ATOM 665 O O . TRP A 1 82 ? 14.327 2.383 -35.109 1.00 37.94 82 TRP A O 1
#

Foldseek 3Di:
DAKAKEKDFDPVCLVVFHDDLQRIKIFIDDPNDGPDIDRDDPVVVVVCVVVVHHYHYPDDVPGSPSVVPDDPDDDDDDDPDD

Radius of gyration: 15.87 Å; chains: 1; bounding box: 32×32×48 Å

Sequence (82 aa):
MSLYAVVDYNDKAKRLCVGGEYNLRIFYIRNGAVIKSDIYSISKIKSLIERKIPIIFRAKHDMPIECLKTPKRMILFGNIKW

Secondary structure (DSSP, 8-state):
--EEEEEEE-HHHHHHT--SGGGEEEEEEETTEEEEEEE--HHHHHHHHHTT--EEE-SBTTB-GGGSS--S----------